Protein AF-A0A379WYP4-F1 (afdb_monomer_lite)

Foldseek 3Di:
DFKKKKKWADAPPDAQQQIKIKIDSPPPDIDIDTDRHPDHGMDMDIHGD

Organism: Salmonella enterica I (NCBI:txid59201)

pLDDT: mean 93.26, std 8.82, range [55.81, 98.38]

Radius of gyration: 11.77 Å; chains: 1; bounding box: 27×16×33 Å

InterPro domains:
  IPR036890 Histidine kinase/HSP90-like ATPase superfamily [G3DSA:3.30.565.10] (1-49)
  IPR036890 Histidine kinase/HSP90-like ATPase superfamily [SSF55874] (2-48)

Secondary structure (DSSP, 8-state):
--PEEEEEEE-TTS-GGGEEEEEE-SSS-EEEEEE--SS-EEEEEEE--

Sequence (49 aa):
MADKVTVRTRAAGDKPENGVFWESAGEGEYTVADITKNDRGTEITLTPA

Structure (mmCIF, N/CA/C/O backbone):
data_AF-A0A379WYP4-F1
#
_entry.id   AF-A0A379WYP4-F1
#
loop_
_atom_site.group_PDB
_atom_site.id
_atom_site.type_symbol
_atom_site.label_atom_id
_atom_site.label_alt_id
_atom_site.label_comp_id
_atom_site.label_asym_id
_atom_site.label_entity_id
_atom_site.label_seq_id
_atom_site.pdbx_PDB_ins_code
_atom_site.Cartn_x
_atom_site.Cartn_y
_at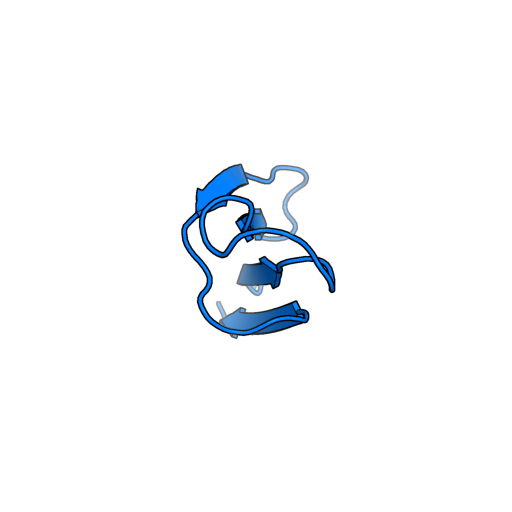om_site.Cartn_z
_atom_site.occupancy
_atom_site.B_iso_or_equiv
_atom_site.auth_seq_id
_atom_site.auth_comp_id
_atom_site.auth_asym_id
_atom_site.auth_atom_id
_atom_site.pdbx_PDB_model_num
ATOM 1 N N . MET A 1 1 ? 10.551 -5.775 -19.690 1.00 55.81 1 MET A N 1
ATOM 2 C CA . MET A 1 1 ? 9.227 -5.850 -19.047 1.00 55.81 1 MET A CA 1
ATOM 3 C C . MET A 1 1 ? 9.450 -5.533 -17.588 1.00 55.81 1 MET A C 1
ATOM 5 O O . MET A 1 1 ? 10.217 -6.249 -16.959 1.00 55.81 1 MET A O 1
ATOM 9 N N . ALA A 1 2 ? 8.906 -4.417 -17.114 1.00 61.84 2 ALA A N 1
ATOM 10 C CA . ALA A 1 2 ? 8.966 -4.013 -15.717 1.00 61.84 2 ALA A CA 1
ATOM 11 C C . ALA A 1 2 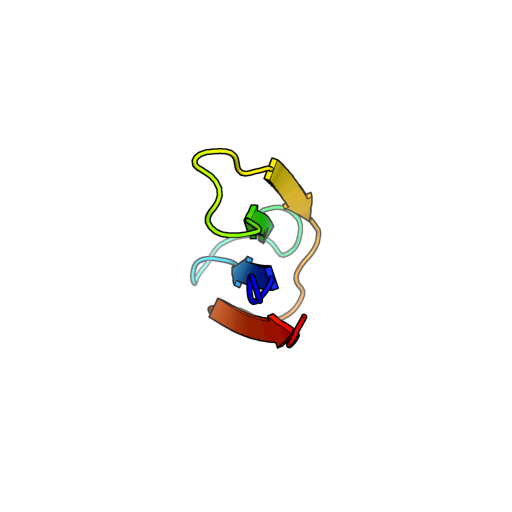? 7.529 -3.963 -15.197 1.00 61.84 2 ALA A C 1
ATOM 13 O O . ALA A 1 2 ? 6.738 -3.139 -15.652 1.00 61.84 2 ALA A O 1
ATOM 14 N N . ASP A 1 3 ? 7.177 -4.890 -14.311 1.00 83.94 3 ASP A N 1
ATOM 15 C CA . ASP A 1 3 ? 5.837 -4.934 -13.738 1.00 83.94 3 ASP A CA 1
ATOM 16 C C . ASP A 1 3 ? 5.706 -3.810 -12.706 1.00 83.94 3 ASP A C 1
ATOM 18 O O . ASP A 1 3 ? 6.521 -3.682 -11.788 1.00 83.94 3 ASP A O 1
ATOM 22 N N . LYS A 1 4 ? 4.677 -2.976 -12.852 1.00 91.56 4 LYS A N 1
ATOM 23 C CA . LYS A 1 4 ? 4.400 -1.895 -11.910 1.00 91.56 4 LYS A CA 1
ATOM 24 C C . LYS A 1 4 ? 3.667 -2.452 -10.698 1.00 91.56 4 LYS A C 1
ATOM 26 O O . LYS A 1 4 ? 2.592 -3.042 -10.825 1.00 91.56 4 LYS A O 1
ATOM 31 N N . VAL A 1 5 ? 4.223 -2.224 -9.517 1.00 95.44 5 VAL A N 1
ATOM 32 C CA . VAL A 1 5 ? 3.638 -2.627 -8.240 1.00 95.44 5 VAL A CA 1
ATOM 33 C C . VAL A 1 5 ? 3.020 -1.410 -7.574 1.00 95.44 5 VAL A C 1
ATOM 35 O O . VAL A 1 5 ? 3.698 -0.417 -7.325 1.00 95.44 5 VAL A O 1
ATOM 38 N N . THR A 1 6 ? 1.740 -1.512 -7.238 1.00 96.56 6 THR A N 1
ATOM 39 C CA . THR A 1 6 ? 1.008 -0.497 -6.482 1.00 96.56 6 THR A CA 1
ATOM 40 C C . THR A 1 6 ? 0.534 -1.100 -5.165 1.00 96.56 6 THR A C 1
ATOM 42 O O . THR A 1 6 ? -0.050 -2.182 -5.143 1.00 96.56 6 THR A O 1
ATOM 45 N N . VAL A 1 7 ? 0.759 -0.399 -4.058 1.00 97.62 7 VAL A N 1
ATOM 46 C CA . VAL A 1 7 ? 0.359 -0.808 -2.712 1.00 97.62 7 VAL A CA 1
ATOM 47 C C . VAL A 1 7 ? -0.494 0.286 -2.087 1.00 97.62 7 VAL A C 1
ATOM 49 O O . VAL A 1 7 ? -0.113 1.452 -2.050 1.00 97.62 7 VAL A O 1
ATOM 52 N N . ARG A 1 8 ? -1.652 -0.095 -1.555 1.00 98.19 8 ARG A N 1
ATOM 53 C CA . ARG A 1 8 ? -2.543 0.785 -0.793 1.00 98.19 8 ARG A CA 1
ATOM 54 C C . ARG A 1 8 ? -2.777 0.166 0.565 1.00 98.19 8 ARG A C 1
ATOM 56 O O . ARG A 1 8 ? -3.400 -0.887 0.679 1.00 98.19 8 ARG A O 1
ATOM 63 N N . THR A 1 9 ? -2.286 0.804 1.614 1.00 98.12 9 THR A N 1
ATOM 64 C CA . THR A 1 9 ? -2.308 0.229 2.958 1.00 98.12 9 THR A CA 1
ATOM 65 C C . THR A 1 9 ? -2.873 1.202 3.973 1.00 98.12 9 THR A C 1
ATOM 67 O O . THR A 1 9 ? -2.754 2.411 3.821 1.00 98.12 9 THR A O 1
ATOM 70 N N . ARG A 1 10 ? -3.509 0.677 5.016 1.00 98.06 10 ARG A N 1
ATOM 71 C CA . ARG A 1 10 ? -3.863 1.444 6.211 1.00 98.06 10 ARG A CA 1
ATOM 72 C C . ARG A 1 10 ? -3.807 0.530 7.424 1.00 98.06 10 ARG A C 1
ATOM 74 O O . ARG A 1 10 ? -4.432 -0.537 7.421 1.00 98.06 10 ARG A O 1
ATOM 81 N N . ALA A 1 11 ? -3.057 0.930 8.447 1.00 96.62 11 ALA A N 1
ATOM 82 C CA . ALA A 1 11 ? -2.878 0.116 9.641 1.00 96.62 11 ALA A CA 1
ATOM 83 C C . ALA A 1 11 ? -4.199 -0.052 10.411 1.00 96.62 11 ALA A C 1
ATOM 85 O O . ALA A 1 11 ? -5.120 0.764 10.333 1.00 96.62 11 ALA A O 1
ATOM 86 N N . ALA A 1 12 ? -4.330 -1.158 11.141 1.00 96.19 12 ALA A N 1
ATOM 87 C CA . ALA A 1 12 ? -5.519 -1.390 11.950 1.00 96.19 12 ALA A CA 1
ATOM 88 C C . ALA A 1 12 ? -5.584 -0.380 13.106 1.00 96.19 12 ALA A C 1
ATOM 90 O O . ALA A 1 12 ? -4.597 -0.173 13.802 1.00 96.19 12 ALA A O 1
ATOM 91 N N . GLY A 1 13 ? -6.757 0.216 13.321 1.00 94.88 13 GLY A N 1
ATOM 92 C CA . GLY A 1 13 ? -6.961 1.239 14.354 1.00 94.88 13 GLY A CA 1
ATOM 93 C C . GLY A 1 13 ? -6.703 2.671 13.881 1.00 94.88 13 GLY A C 1
ATOM 94 O O . GLY A 1 13 ? -7.222 3.595 14.501 1.00 94.88 13 GLY A O 1
ATOM 95 N N . ASP A 1 14 ? -6.010 2.858 12.755 1.00 97.12 14 ASP A N 1
ATOM 96 C CA . ASP A 1 14 ? -5.820 4.183 12.167 1.00 97.12 14 ASP A CA 1
ATOM 97 C C . ASP A 1 14 ? -7.082 4.701 11.476 1.00 97.12 14 ASP A C 1
ATOM 99 O O . ASP A 1 14 ? -7.919 3.933 10.972 1.00 97.12 14 ASP A O 1
ATOM 103 N N . LYS A 1 15 ? -7.188 6.034 11.432 1.00 97.56 15 LYS A N 1
ATOM 104 C CA . LYS A 1 15 ? -8.248 6.730 10.705 1.00 97.56 15 LYS A CA 1
ATOM 105 C C . LYS A 1 15 ? -8.145 6.450 9.201 1.00 97.56 15 LYS A C 1
ATOM 107 O O . LYS A 1 15 ? -7.035 6.262 8.700 1.00 97.56 15 LYS A O 1
ATOM 112 N N . PRO A 1 16 ? -9.270 6.447 8.464 1.00 97.12 16 PRO A N 1
ATOM 113 C CA . PRO A 1 16 ? -9.259 6.270 7.015 1.00 97.12 16 PRO A CA 1
ATOM 114 C C . PRO A 1 16 ? -8.314 7.226 6.287 1.00 97.12 16 PRO A C 1
ATOM 116 O O . PRO A 1 16 ? -7.690 6.812 5.319 1.00 97.12 16 PRO A O 1
ATOM 119 N N . GLU A 1 17 ? -8.180 8.465 6.762 1.00 97.81 17 GLU A N 1
ATOM 120 C CA . GLU A 1 17 ? -7.319 9.496 6.162 1.00 97.81 17 GLU A CA 1
ATOM 121 C C . GLU A 1 17 ? -5.815 9.195 6.270 1.00 97.81 17 GLU A C 1
ATOM 123 O O . GLU A 1 17 ? -5.034 9.757 5.513 1.00 97.81 17 GLU A O 1
ATOM 128 N N . ASN A 1 18 ? -5.414 8.292 7.170 1.00 97.62 18 ASN A N 1
ATOM 129 C CA . ASN A 1 18 ? -4.017 7.901 7.388 1.00 97.62 18 ASN A CA 1
ATOM 130 C C . ASN A 1 18 ? -3.612 6.697 6.516 1.00 97.62 18 ASN A C 1
ATOM 132 O O . ASN A 1 18 ? -2.755 5.895 6.893 1.00 97.62 18 ASN A O 1
ATOM 136 N N . GLY A 1 19 ? -4.289 6.487 5.389 1.00 97.88 19 GLY A N 1
ATOM 137 C CA . GLY A 1 19 ? -3.867 5.485 4.423 1.00 97.88 19 GLY A CA 1
ATOM 138 C C . GLY A 1 19 ? -2.600 5.936 3.702 1.00 97.88 19 GLY A C 1
ATOM 139 O O . GLY A 1 19 ? -2.370 7.122 3.502 1.00 97.88 19 GLY A O 1
ATOM 140 N N . VAL A 1 20 ? -1.797 4.973 3.266 1.00 98.38 20 VAL A N 1
ATOM 141 C C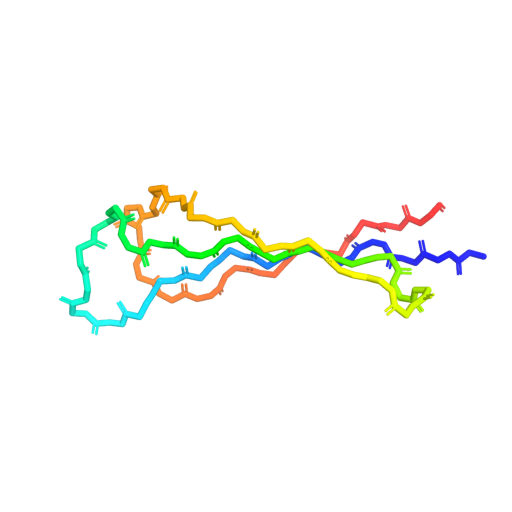A . VAL A 1 20 ? -0.571 5.209 2.504 1.00 98.38 20 VAL A CA 1
ATOM 142 C C . VAL A 1 20 ? -0.683 4.515 1.155 1.00 98.38 20 VAL A C 1
ATOM 144 O O . VAL A 1 20 ? -1.060 3.341 1.062 1.00 98.38 20 VAL A O 1
ATOM 147 N N . PHE A 1 21 ? -0.355 5.256 0.108 1.00 98.19 21 PHE A N 1
ATOM 148 C CA . PHE A 1 21 ? -0.136 4.767 -1.240 1.00 98.19 21 PHE A CA 1
ATOM 149 C C . PHE A 1 21 ? 1.360 4.657 -1.489 1.00 98.19 21 PHE A C 1
ATOM 151 O O . PHE A 1 21 ? 2.119 5.569 -1.168 1.00 98.19 21 PHE A O 1
ATOM 158 N N . TRP A 1 22 ? 1.767 3.555 -2.098 1.00 98.00 22 TRP A N 1
ATOM 159 C CA . TRP A 1 22 ? 3.119 3.336 -2.574 1.00 98.00 22 TRP A CA 1
ATOM 160 C C . TRP A 1 22 ? 3.064 2.771 -3.992 1.00 98.00 22 TRP A C 1
ATOM 162 O O . TRP A 1 22 ? 2.219 1.927 -4.292 1.00 98.00 22 TRP A O 1
ATOM 172 N N . GLU A 1 23 ? 3.954 3.212 -4.871 1.00 96.44 23 GLU A N 1
ATOM 173 C CA . GLU A 1 23 ? 4.078 2.673 -6.227 1.00 96.44 23 GLU A CA 1
A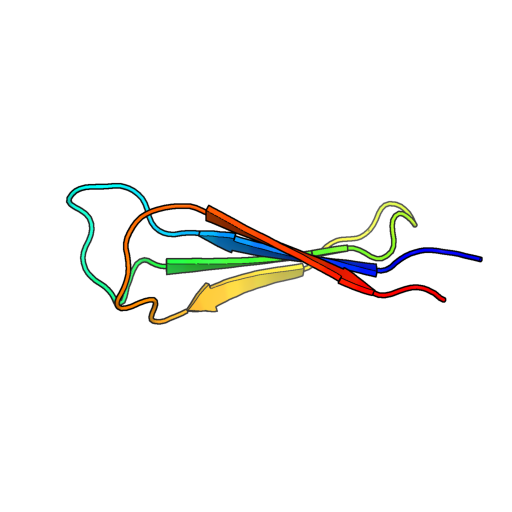TOM 174 C C . GLU A 1 23 ? 5.544 2.580 -6.647 1.00 96.44 23 GLU A C 1
ATOM 176 O O . GLU A 1 23 ? 6.321 3.493 -6.375 1.00 96.44 23 GLU A O 1
ATOM 181 N N . SER A 1 24 ? 5.916 1.504 -7.344 1.00 95.19 24 SER A N 1
ATOM 182 C CA . SER A 1 24 ? 7.225 1.367 -7.986 1.00 95.19 24 SER A CA 1
ATOM 183 C C . SER A 1 24 ? 7.138 0.547 -9.269 1.00 95.19 24 SER A C 1
ATOM 185 O O . SER A 1 24 ? 6.404 -0.437 -9.341 1.00 95.19 24 SER A O 1
ATOM 187 N N . ALA A 1 25 ? 7.946 0.926 -10.258 1.00 92.50 25 ALA A N 1
ATOM 188 C CA . ALA A 1 25 ? 8.189 0.143 -11.469 1.00 92.50 25 ALA A CA 1
ATOM 189 C C . ALA A 1 25 ? 9.348 -0.867 -11.314 1.00 92.50 25 ALA A C 1
ATOM 191 O O . ALA A 1 25 ? 9.725 -1.524 -12.275 1.00 92.50 25 ALA A O 1
ATOM 192 N N . GLY A 1 26 ? 9.955 -0.987 -10.125 1.00 86.38 26 GLY A N 1
ATOM 193 C CA . GLY A 1 26 ? 11.099 -1.881 -9.906 1.00 86.38 26 GLY A CA 1
ATOM 194 C C . GLY A 1 26 ? 12.433 -1.358 -10.457 1.00 86.38 26 GLY A C 1
ATOM 195 O O . GLY A 1 26 ? 13.412 -2.096 -10.486 1.00 86.38 26 GLY A O 1
ATOM 196 N N . GLU A 1 27 ? 12.500 -0.084 -10.851 1.00 87.44 27 GLU A N 1
ATOM 197 C CA . GLU A 1 27 ? 13.679 0.553 -11.465 1.00 87.44 27 GLU A CA 1
ATOM 198 C C . GLU A 1 27 ? 14.544 1.332 -10.452 1.00 87.44 27 GLU A C 1
ATOM 200 O O . GLU A 1 27 ? 15.372 2.159 -10.818 1.00 87.44 27 GLU A O 1
ATOM 205 N N . GLY A 1 28 ? 14.362 1.066 -9.154 1.00 87.88 28 GLY A N 1
ATOM 206 C CA . GLY A 1 28 ? 15.084 1.734 -8.062 1.00 87.88 28 GLY A CA 1
ATOM 207 C C . GLY A 1 28 ? 14.409 3.005 -7.537 1.00 87.88 28 GLY A C 1
ATOM 208 O O . GLY A 1 28 ? 14.795 3.499 -6.479 1.00 87.88 28 GLY A O 1
ATOM 209 N N . GLU A 1 29 ? 13.362 3.481 -8.210 1.00 93.06 29 GLU A N 1
ATOM 210 C CA . GLU A 1 29 ? 12.531 4.603 -7.770 1.00 93.06 29 GLU A CA 1
ATOM 211 C C . GLU A 1 29 ? 11.147 4.136 -7.297 1.00 93.06 29 GLU A C 1
ATOM 213 O O . GLU A 1 29 ? 10.604 3.118 -7.749 1.00 93.06 29 GLU A O 1
ATOM 218 N N . TYR A 1 30 ? 10.570 4.886 -6.360 1.00 95.12 30 TYR A N 1
ATOM 219 C CA . TYR A 1 30 ? 9.216 4.670 -5.865 1.00 95.12 30 TYR A CA 1
ATOM 220 C C . TYR A 1 30 ? 8.564 5.992 -5.451 1.00 95.12 30 TYR A C 1
ATOM 222 O O . TYR A 1 30 ? 9.241 6.947 -5.074 1.00 95.12 30 TYR A O 1
ATOM 230 N N . THR A 1 31 ? 7.235 6.026 -5.496 1.00 96.44 31 THR A N 1
ATOM 231 C CA . THR A 1 31 ? 6.411 7.150 -5.036 1.00 96.44 31 THR A CA 1
ATOM 232 C C . THR A 1 31 ? 5.664 6.755 -3.772 1.00 96.44 31 THR A C 1
ATOM 234 O O . THR A 1 31 ? 5.167 5.634 -3.681 1.00 96.44 31 THR A O 1
ATOM 237 N N . VAL A 1 32 ? 5.553 7.679 -2.814 1.00 97.44 32 VAL A N 1
ATOM 238 C CA . VAL A 1 32 ? 4.739 7.525 -1.598 1.00 97.44 32 VAL A CA 1
ATOM 239 C C . VAL A 1 32 ? 3.833 8.736 -1.438 1.00 97.44 32 VAL A C 1
ATOM 241 O O . VAL A 1 32 ? 4.285 9.864 -1.630 1.00 97.44 32 VAL A O 1
ATOM 244 N N . ALA A 1 33 ? 2.570 8.512 -1.084 1.00 97.88 33 ALA A N 1
ATOM 245 C CA . ALA A 1 33 ? 1.610 9.576 -0.812 1.00 97.88 33 ALA A CA 1
ATOM 246 C C . ALA A 1 33 ? 0.584 9.151 0.243 1.00 97.88 33 ALA A C 1
ATOM 248 O O . ALA A 1 33 ? 0.242 7.971 0.345 1.00 97.88 33 ALA A O 1
ATOM 249 N N . ASP A 1 34 ? 0.048 10.121 0.979 1.00 98.00 34 ASP A N 1
ATOM 250 C CA . ASP A 1 34 ? -1.094 9.896 1.861 1.00 98.00 34 ASP A CA 1
ATOM 251 C C . ASP A 1 34 ? -2.382 9.753 1.039 1.00 98.00 34 ASP A C 1
ATOM 253 O O . ASP A 1 34 ? -2.609 10.467 0.058 1.00 98.00 34 ASP A O 1
ATOM 257 N N . ILE A 1 35 ? -3.245 8.822 1.441 1.00 98.12 35 ILE A N 1
ATOM 258 C CA . ILE A 1 35 ? -4.541 8.559 0.814 1.00 98.12 35 ILE A CA 1
ATOM 259 C C . ILE A 1 35 ? -5.611 8.288 1.865 1.00 98.12 35 ILE A C 1
ATOM 261 O O . ILE A 1 35 ? -5.351 7.770 2.945 1.00 98.12 35 ILE A O 1
ATOM 265 N N . THR A 1 36 ? -6.869 8.516 1.499 1.00 97.81 36 THR A N 1
ATOM 266 C CA . THR A 1 36 ? -7.986 7.985 2.285 1.00 97.81 36 THR A CA 1
ATOM 267 C C . THR A 1 36 ? -8.263 6.527 1.899 1.00 97.81 36 THR A C 1
ATOM 269 O O . THR A 1 36 ? -8.560 6.229 0.739 1.00 97.81 36 THR A O 1
ATOM 272 N N . LYS A 1 37 ? -8.189 5.602 2.866 1.00 97.25 37 LYS A N 1
ATOM 273 C CA . LYS A 1 37 ? -8.520 4.176 2.708 1.00 97.25 37 LYS A CA 1
ATOM 274 C C . LYS A 1 37 ? -9.519 3.724 3.781 1.00 97.25 37 LYS A C 1
ATOM 276 O O . LYS A 1 37 ? -9.163 3.432 4.927 1.00 97.25 37 LYS A O 1
ATOM 281 N N . ASN A 1 38 ? -10.788 3.618 3.384 1.00 96.25 38 ASN A N 1
ATOM 282 C CA . ASN A 1 38 ? -11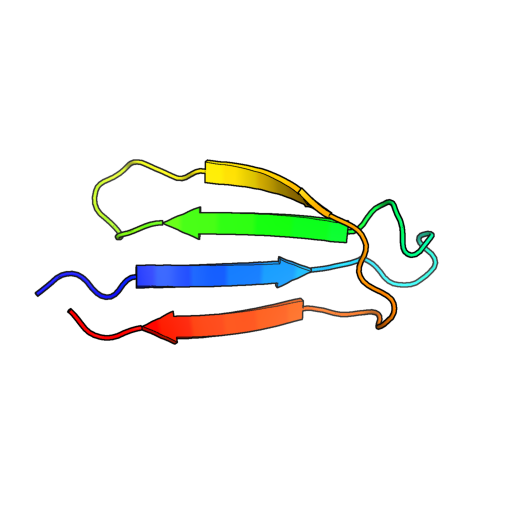.913 3.261 4.264 1.00 96.25 38 ASN A CA 1
ATOM 283 C C . ASN A 1 38 ? -11.835 1.849 4.853 1.00 96.25 38 ASN A C 1
ATOM 285 O O . ASN A 1 38 ? -12.351 1.621 5.946 1.00 96.25 38 ASN A O 1
ATOM 289 N N . ASP A 1 39 ? -11.104 0.944 4.205 1.00 95.50 39 ASP A N 1
ATOM 290 C CA . ASP A 1 39 ? -10.842 -0.401 4.715 1.00 95.50 39 ASP A CA 1
ATOM 291 C C . ASP A 1 39 ? -9.458 -0.487 5.358 1.00 95.50 39 ASP A C 1
ATOM 293 O O . ASP A 1 39 ? -8.485 0.084 4.860 1.00 95.50 39 ASP A O 1
ATOM 297 N N . ARG A 1 40 ? -9.334 -1.251 6.444 1.00 95.44 40 ARG A N 1
ATOM 298 C CA . ARG A 1 40 ? -8.020 -1.586 7.017 1.00 95.44 40 ARG A CA 1
ATOM 299 C C . ARG A 1 40 ? -7.249 -2.561 6.117 1.00 95.44 40 ARG A C 1
ATOM 301 O O . ARG A 1 40 ? -7.826 -3.187 5.231 1.00 95.44 40 ARG A O 1
ATOM 308 N N . GLY A 1 41 ? -5.964 -2.741 6.398 1.00 97.12 41 GLY A N 1
ATOM 309 C CA . GLY A 1 41 ? -5.119 -3.738 5.740 1.00 97.12 41 GLY A CA 1
ATOM 310 C C . GLY A 1 41 ? -4.476 -3.237 4.449 1.00 97.12 41 GLY A C 1
ATOM 311 O O . GLY A 1 41 ? -4.563 -2.052 4.117 1.00 97.12 41 GLY A O 1
ATOM 312 N N . THR A 1 42 ? -3.826 -4.159 3.742 1.00 98.19 42 THR A N 1
ATOM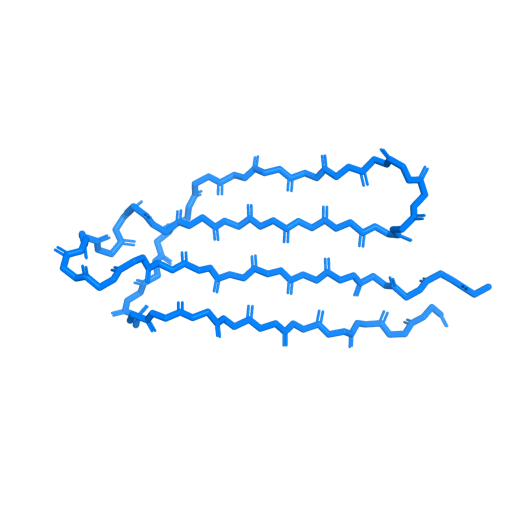 313 C CA . THR A 1 42 ? -2.958 -3.883 2.592 1.00 98.19 42 THR A CA 1
ATOM 314 C C . THR A 1 42 ? -3.541 -4.490 1.320 1.00 98.19 42 THR A C 1
ATOM 316 O O . THR A 1 42 ? -3.838 -5.680 1.273 1.00 98.19 42 THR A O 1
ATOM 319 N N . GLU A 1 43 ? -3.699 -3.660 0.297 1.00 97.56 43 GLU A N 1
ATOM 320 C CA . GLU A 1 43 ? -4.064 -4.032 -1.069 1.00 97.56 43 GLU A CA 1
ATOM 321 C C . GLU A 1 43 ? -2.813 -3.916 -1.941 1.00 97.56 43 GLU A C 1
ATOM 323 O O . GLU A 1 43 ? -2.123 -2.896 -1.888 1.00 97.56 43 GLU A O 1
ATOM 328 N N . ILE A 1 44 ? -2.508 -4.965 -2.707 1.00 95.88 44 ILE A N 1
ATOM 329 C CA . ILE A 1 44 ? -1.363 -5.014 -3.621 1.00 95.88 44 ILE A CA 1
ATOM 330 C C . ILE A 1 44 ? -1.891 -5.305 -5.021 1.00 95.88 44 ILE A C 1
ATOM 332 O O . ILE A 1 44 ? -2.582 -6.302 -5.227 1.00 95.88 44 ILE A O 1
ATOM 336 N N . THR A 1 45 ? -1.521 -4.457 -5.974 1.00 94.94 45 THR A N 1
ATOM 337 C CA . THR A 1 45 ? -1.868 -4.590 -7.388 1.00 94.94 45 THR A CA 1
ATOM 338 C C . THR A 1 45 ? -0.589 -4.709 -8.205 1.00 94.94 45 THR A C 1
ATOM 340 O O . THR A 1 45 ? 0.298 -3.863 -8.104 1.00 94.94 45 THR A O 1
ATOM 343 N N . LEU A 1 46 ? -0.507 -5.755 -9.027 1.00 93.81 46 LEU A N 1
ATOM 344 C CA . LEU A 1 46 ? 0.572 -5.970 -9.988 1.00 93.81 46 LEU A CA 1
ATOM 345 C C . LEU A 1 46 ? 0.036 -5.652 -11.383 1.00 93.81 46 LEU A C 1
ATOM 347 O O . LEU A 1 46 ? -0.907 -6.298 -11.841 1.00 93.81 46 LEU A O 1
ATOM 351 N N . THR A 1 47 ? 0.608 -4.644 -12.034 1.00 90.19 47 THR A N 1
ATOM 352 C CA . THR A 1 47 ? 0.264 -4.280 -13.411 1.00 90.19 47 THR A CA 1
ATOM 353 C C . THR A 1 47 ? 1.390 -4.741 -14.330 1.00 90.19 47 THR A C 1
ATOM 355 O O . THR A 1 47 ? 2.510 -4.252 -14.168 1.00 90.19 47 THR A O 1
ATOM 358 N N . PRO A 1 48 ? 1.129 -5.665 -15.267 1.00 84.44 48 PRO A N 1
ATOM 359 C CA . PRO A 1 48 ? 2.144 -6.098 -16.215 1.00 84.44 48 PRO A CA 1
ATOM 360 C C . PRO A 1 48 ? 2.553 -4.960 -17.159 1.00 84.44 48 PRO A C 1
ATOM 362 O O . PRO A 1 48 ? 1.741 -4.078 -17.456 1.00 84.44 48 PRO A O 1
ATOM 365 N N . ALA A 1 49 ? 3.812 -5.000 -17.603 1.00 68.94 49 ALA A N 1
ATOM 366 C CA . ALA A 1 49 ? 4.391 -4.060 -18.571 1.00 68.94 49 ALA A CA 1
ATOM 367 C C . ALA A 1 49 ? 3.922 -4.296 -20.014 1.00 68.94 49 ALA A C 1
ATOM 369 O O . ALA A 1 49 ? 3.809 -5.478 -20.415 1.00 68.94 49 ALA A O 1
#